Protein AF-A0A941ILC7-F1 (afdb_monomer)

Nearest PDB structures (foldseek):
  3a69-assembly1_A-1  TM=7.667E-01  e=6.013E-07  Salmonella enterica subsp. enterica serovar Typhimurium
  1wlg-assembly1_A  TM=8.350E-01  e=1.615E-06  Salmonella enterica subsp. enterica serovar Typhimurium
  7cgo-assembly1_DQ  TM=7.634E-01  e=5.709E-06  Salmonella enterica subsp. enterica serovar Typhimurium str. LT2
  5az4-assembly4_D  TM=7.022E-01  e=1.309E-03  Campylobacter jejuni
  5npy-assembly1_A  TM=6.097E-01  e=2.823E-03  Helicobacter pylori G27

Secondary structure (DSSP, 8-state):
-PPPTT-EEEEEE--SSPPTT-PPPEEEEEE-TT----SSPP--------------EEEEEE-TT-EEEEEETTS-EEEEEE--EEE-S-GGGPEEEETTEEE--TTT---EEE-TTSTT-----TT--PPP------

Radius of gyration: 27.07 Å; Cα contacts (8 Å, |Δi|>4): 194; chains: 1; bounding box: 75×42×68 Å

Mean predicted aligned error: 10.0 Å

Sequence (138 aa):
TAPDTGFQMPLTVKPTPPNPNGLADYTVQIKLDGVSQYGKAFAVSNLSQDGYTAGELTGISIENNGTVMTRYSNGVTRAEGQVALASFRNTQGLASVGNNNWVETFQSGQPVLGTPTEGKFGGLRSGALEDSNVDLTA

Organism: NCBI:txid2828514

pLDDT: mean 88.29, std 10.24, range [52.22, 97.62]

Solvent-accessible surface area (backbone atoms only — not comparable to full-atom values): 9082 Å² total; per-residue (Å²): 127,82,50,65,75,79,51,67,49,79,41,78,46,70,64,78,73,72,44,97,81,66,63,70,72,44,75,47,74,48,73,54,44,80,59,81,86,83,92,64,83,92,78,85,89,78,88,87,81,90,82,76,67,89,55,54,84,73,46,76,48,54,43,44,53,24,39,33,34,40,34,29,72,54,73,51,70,46,78,81,49,65,50,76,44,73,48,52,86,30,70,87,34,42,45,77,75,55,96,92,39,70,42,81,34,87,68,8,42,73,71,47,74,47,46,31,61,42,95,91,41,61,65,46,67,67,98,65,79,88,74,83,92,76,82,87,88,130

InterPro domains:
  IPR011491 Flagellar hook protein FlgE, D2 domain [PF07559] (15-52)
  IPR020013 Flagellar hook-basal body protein, FlgE/F/G [TIGR03506] (15-137)
  IPR037925 Flagellar hook-basal body protein, FlgE/F/G-like [SSF117143] (15-132)

Structure (mmCIF, N/CA/C/O backbone):
data_AF-A0A941ILC7-F1
#
_entry.id   AF-A0A941ILC7-F1
#
loop_
_atom_site.group_PDB
_atom_site.id
_atom_site.type_symbol
_atom_site.label_atom_id
_atom_site.label_alt_id
_atom_site.label_comp_id
_atom_site.label_asym_id
_atom_site.label_entity_id
_atom_site.label_seq_id
_atom_site.pdbx_PDB_ins_code
_atom_site.Cartn_x
_atom_site.Cartn_y
_atom_site.Cartn_z
_atom_site.occupancy
_atom_site.B_iso_or_equiv
_atom_site.auth_seq_id
_atom_site.auth_comp_id
_atom_site.auth_asym_id
_atom_site.auth_atom_id
_atom_site.pdbx_P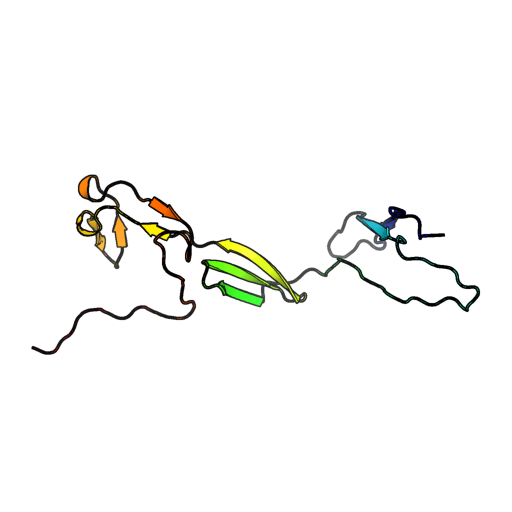DB_model_num
ATOM 1 N N . THR A 1 1 ? 32.637 -23.372 -23.166 1.00 52.22 1 THR A N 1
ATOM 2 C CA . THR A 1 1 ? 32.818 -22.979 -21.753 1.00 52.22 1 THR A CA 1
ATOM 3 C C . THR A 1 1 ? 31.514 -22.391 -21.271 1.00 52.22 1 THR A C 1
ATOM 5 O O . THR A 1 1 ? 30.851 -21.742 -22.072 1.00 52.22 1 THR A O 1
ATOM 8 N N . ALA A 1 2 ? 31.085 -22.696 -20.043 1.00 54.03 2 ALA A N 1
ATOM 9 C CA . ALA A 1 2 ? 29.921 -22.021 -19.465 1.00 54.03 2 ALA A CA 1
ATOM 10 C C . ALA A 1 2 ? 30.177 -20.500 -19.475 1.00 54.03 2 ALA A C 1
ATOM 12 O O . ALA A 1 2 ? 31.341 -20.115 -19.312 1.00 54.03 2 ALA A O 1
ATOM 13 N N . PRO A 1 3 ? 29.162 -19.659 -19.739 1.00 59.41 3 PRO A N 1
ATOM 14 C CA . PRO A 1 3 ? 29.339 -18.217 -19.649 1.00 59.41 3 PRO A CA 1
ATOM 15 C C . PRO A 1 3 ? 29.821 -17.865 -18.241 1.00 59.41 3 PRO A C 1
ATOM 17 O O . PRO A 1 3 ? 29.363 -18.456 -17.261 1.00 59.41 3 PRO A O 1
ATOM 20 N N . ASP A 1 4 ? 30.790 -16.957 -18.163 1.00 60.97 4 ASP A N 1
ATOM 21 C CA . ASP A 1 4 ? 31.262 -16.436 -16.887 1.00 60.97 4 ASP A CA 1
ATOM 22 C C . ASP A 1 4 ? 30.085 -15.736 -16.197 1.00 60.97 4 ASP A C 1
ATOM 24 O O . ASP A 1 4 ? 29.439 -14.862 -16.781 1.00 60.97 4 ASP A O 1
ATOM 28 N N . THR A 1 5 ? 29.742 -16.187 -14.996 1.00 65.56 5 THR A N 1
ATOM 29 C CA . THR A 1 5 ? 28.612 -15.654 -14.236 1.00 65.56 5 THR A CA 1
ATOM 30 C C . THR A 1 5 ? 29.109 -14.532 -13.337 1.00 65.56 5 THR A C 1
ATOM 32 O O . THR A 1 5 ? 29.974 -14.766 -12.496 1.00 65.56 5 THR A O 1
ATOM 35 N N . GLY A 1 6 ? 28.530 -13.340 -13.458 1.00 69.44 6 GLY A N 1
ATOM 36 C CA . GLY A 1 6 ? 28.851 -12.178 -12.631 1.00 69.44 6 GLY A CA 1
ATOM 37 C C . GLY A 1 6 ? 29.589 -11.057 -13.366 1.00 69.44 6 GLY A C 1
ATOM 38 O O . GLY A 1 6 ? 30.005 -10.098 -12.713 1.00 69.44 6 GLY A O 1
ATOM 39 N N . PHE A 1 7 ? 29.735 -11.125 -14.695 1.00 77.06 7 PHE A N 1
ATOM 40 C CA . PHE A 1 7 ? 30.296 -10.012 -15.458 1.00 77.06 7 PHE A CA 1
ATOM 41 C C . PHE A 1 7 ? 29.268 -8.879 -15.556 1.00 77.06 7 PHE A C 1
ATOM 43 O O . PHE A 1 7 ? 28.234 -8.981 -16.227 1.00 77.06 7 PHE A O 1
ATOM 50 N N . GLN A 1 8 ? 29.585 -7.763 -14.900 1.00 81.94 8 GLN A N 1
ATOM 51 C CA . GLN A 1 8 ? 28.791 -6.541 -14.933 1.00 81.94 8 GLN A CA 1
ATOM 52 C C . GLN A 1 8 ? 29.653 -5.386 -15.423 1.00 81.94 8 GLN A C 1
ATOM 54 O O . GLN A 1 8 ? 30.725 -5.123 -14.879 1.00 81.94 8 GLN A O 1
ATOM 59 N N . MET A 1 9 ? 29.165 -4.686 -16.444 1.00 87.31 9 MET A N 1
ATOM 60 C CA . MET A 1 9 ? 29.786 -3.464 -16.932 1.00 87.31 9 MET A CA 1
ATOM 61 C C . MET A 1 9 ? 28.974 -2.257 -16.448 1.00 87.31 9 MET A C 1
ATOM 63 O O . MET A 1 9 ? 27.871 -2.035 -16.960 1.00 87.31 9 MET A O 1
ATOM 67 N N . PRO A 1 10 ? 29.492 -1.468 -15.489 1.00 89.50 10 PRO A N 1
ATOM 68 C CA . PRO A 1 10 ? 28.851 -0.228 -15.086 1.00 89.50 10 PRO A CA 1
ATOM 69 C C . PRO A 1 10 ? 29.006 0.820 -16.186 1.00 89.50 10 PRO A C 1
ATOM 71 O O . PRO A 1 10 ? 30.115 1.154 -16.602 1.00 89.50 10 PRO A O 1
ATOM 74 N N . LEU A 1 11 ? 27.882 1.367 -16.632 1.00 90.19 11 LEU A N 1
ATOM 75 C CA . LEU A 1 11 ? 27.814 2.515 -17.523 1.00 90.19 11 LEU A CA 1
ATOM 76 C C . LEU A 1 11 ? 27.237 3.700 -16.752 1.00 90.19 11 LEU A C 1
ATOM 78 O O . LEU A 1 11 ? 26.082 3.669 -16.334 1.00 90.19 11 LEU A O 1
ATOM 82 N N . THR A 1 12 ? 28.016 4.765 -16.590 1.00 90.50 12 THR A N 1
ATOM 83 C CA . THR A 1 12 ? 27.500 6.021 -16.035 1.00 90.50 12 THR A CA 1
ATOM 84 C C . THR A 1 12 ? 26.830 6.828 -17.137 1.00 90.50 12 THR A C 1
ATOM 86 O O . THR A 1 12 ? 27.485 7.256 -18.089 1.00 90.50 12 THR A O 1
ATOM 89 N N . VAL A 1 13 ? 25.529 7.063 -16.993 1.00 86.75 13 VAL A N 1
ATOM 90 C CA . VAL A 1 13 ? 24.755 7.929 -17.877 1.00 86.75 13 VAL A CA 1
ATOM 91 C C . VAL A 1 13 ? 24.756 9.336 -17.302 1.00 86.75 13 VAL A C 1
ATOM 93 O O . VAL A 1 13 ? 24.299 9.564 -16.183 1.00 86.75 13 VAL A O 1
ATOM 96 N N . LYS A 1 14 ? 25.258 10.276 -18.103 1.00 85.25 14 LYS A N 1
ATOM 97 C CA . LYS A 1 14 ? 25.232 11.711 -17.818 1.00 85.25 14 LYS A CA 1
ATOM 98 C C . LYS A 1 14 ? 24.218 12.373 -18.749 1.00 85.25 14 LYS A C 1
ATOM 100 O O . LYS A 1 14 ? 24.524 12.528 -19.934 1.00 85.25 14 LYS A O 1
ATOM 105 N N . PRO A 1 15 ? 22.995 12.683 -18.287 1.00 73.19 15 PRO A N 1
ATOM 106 C CA . PRO A 1 15 ? 21.994 13.298 -19.145 1.00 73.19 15 PRO A CA 1
ATOM 107 C C . PRO A 1 15 ? 22.410 14.734 -19.504 1.00 73.19 15 PRO A C 1
ATOM 109 O O . PRO A 1 15 ? 22.323 15.643 -18.682 1.00 73.19 15 PRO A O 1
ATOM 112 N N . THR A 1 16 ? 22.857 14.927 -20.749 1.00 72.62 16 THR A N 1
ATOM 113 C CA . THR A 1 16 ? 23.186 16.238 -21.331 1.00 72.62 16 THR A CA 1
ATOM 114 C C . THR A 1 16 ? 22.384 16.421 -22.629 1.00 72.62 16 THR A C 1
ATOM 116 O O . THR A 1 16 ? 22.518 15.575 -23.517 1.00 72.62 16 THR A O 1
ATOM 119 N N . PRO A 1 17 ? 21.576 17.488 -22.800 1.00 68.44 17 PRO A N 1
ATOM 120 C CA . PRO A 1 17 ? 21.332 18.593 -21.864 1.00 68.44 17 PRO A CA 1
ATOM 121 C C . PRO A 1 17 ? 20.641 18.127 -20.567 1.00 68.44 17 PRO A C 1
ATOM 123 O O . PRO A 1 17 ? 20.063 17.038 -20.566 1.00 68.44 17 PRO A O 1
ATOM 126 N N . PRO A 1 18 ? 20.707 18.921 -19.474 1.00 63.53 18 PRO A N 1
ATOM 127 C CA . PRO A 1 18 ? 20.060 18.580 -18.212 1.00 63.53 18 PRO A CA 1
ATOM 128 C C . PR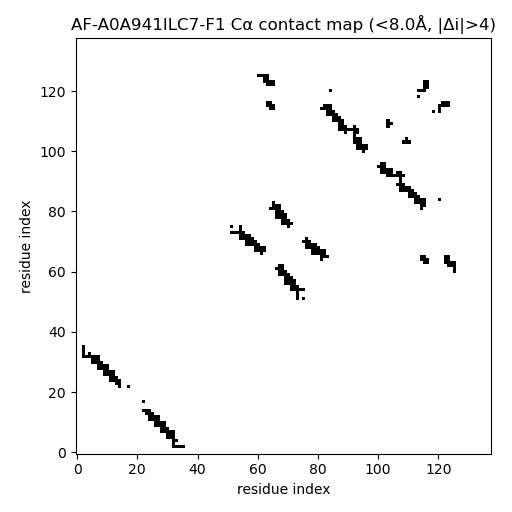O A 1 18 ? 18.616 18.167 -18.471 1.00 63.53 18 PRO A C 1
ATOM 130 O O . PRO A 1 18 ? 17.862 18.894 -19.122 1.00 63.53 18 PRO A O 1
ATOM 133 N N . ASN A 1 19 ? 18.243 16.980 -17.998 1.00 64.06 19 ASN A N 1
ATOM 134 C CA . ASN A 1 19 ? 16.859 16.533 -18.059 1.00 64.06 19 ASN A CA 1
ATOM 135 C C . ASN A 1 19 ? 15.965 17.628 -17.428 1.00 64.06 19 ASN A C 1
ATOM 137 O O . ASN A 1 19 ? 16.352 18.153 -16.381 1.00 64.06 19 ASN A O 1
ATOM 141 N N . PRO A 1 20 ? 14.787 17.961 -17.997 1.00 66.44 20 PRO A N 1
ATOM 142 C CA . PRO A 1 20 ? 13.839 18.907 -17.392 1.00 66.44 20 PRO A CA 1
ATOM 143 C C . PRO A 1 20 ? 13.511 18.619 -15.916 1.00 66.44 20 PRO A C 1
ATOM 145 O O . PRO A 1 20 ? 13.146 19.525 -15.176 1.00 66.44 20 PRO A O 1
ATOM 148 N N . ASN A 1 21 ? 13.692 17.369 -15.484 1.00 69.25 21 ASN A N 1
ATOM 149 C CA . ASN A 1 21 ? 13.471 16.882 -14.125 1.00 69.25 21 ASN A CA 1
ATOM 150 C C . ASN A 1 21 ? 14.736 16.896 -13.239 1.00 69.25 21 ASN A C 1
ATOM 152 O O . ASN A 1 21 ? 14.709 16.342 -12.145 1.00 69.25 21 ASN A O 1
ATOM 156 N N . GLY A 1 22 ? 15.858 17.461 -13.704 1.00 71.94 22 GLY A N 1
ATOM 157 C CA . GLY A 1 22 ? 17.082 17.626 -12.909 1.00 71.94 22 GLY A CA 1
ATOM 158 C C . GLY A 1 22 ? 17.724 16.318 -12.434 1.00 71.94 22 GLY A C 1
ATOM 159 O O . GLY A 1 22 ? 18.317 16.287 -11.359 1.00 71.94 22 GLY A O 1
ATOM 160 N N . LEU A 1 23 ? 17.582 15.228 -13.198 1.00 74.25 23 LEU A N 1
ATOM 161 C CA . LEU A 1 23 ? 18.146 13.926 -12.830 1.00 74.25 23 LEU A CA 1
ATOM 162 C C . LEU A 1 23 ? 19.674 13.995 -12.713 1.00 74.25 23 LEU A C 1
ATOM 164 O O . LEU A 1 23 ? 20.349 14.439 -13.642 1.00 74.25 23 LEU A O 1
ATOM 168 N N . ALA A 1 24 ? 20.200 13.509 -11.588 1.00 81.69 24 ALA A N 1
ATOM 169 C CA . ALA A 1 24 ? 21.630 13.310 -11.388 1.00 81.69 24 ALA A CA 1
ATO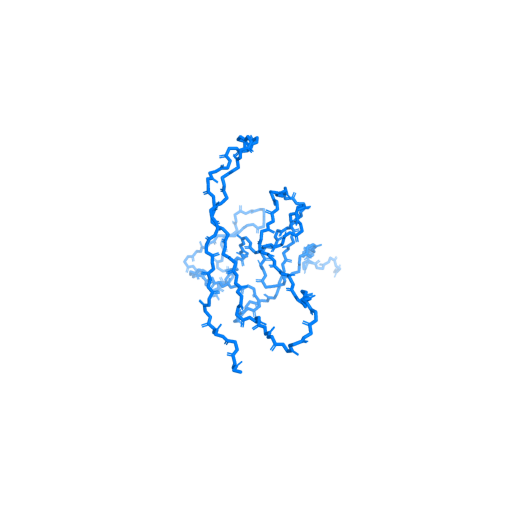M 170 C C . ALA A 1 24 ? 22.179 12.196 -12.298 1.00 81.69 24 ALA A C 1
ATOM 172 O O . ALA A 1 24 ? 21.419 11.378 -12.828 1.00 81.69 24 ALA A O 1
ATOM 173 N N . ASP A 1 25 ? 23.506 12.148 -12.441 1.00 86.88 25 ASP A N 1
ATOM 174 C CA . ASP A 1 25 ? 24.204 11.025 -13.071 1.00 86.88 25 ASP A CA 1
ATOM 175 C C . ASP A 1 25 ? 23.754 9.707 -12.419 1.00 86.88 25 ASP A C 1
ATOM 177 O O . ASP A 1 25 ? 23.732 9.585 -11.191 1.00 86.88 25 ASP A O 1
ATOM 181 N N . TYR A 1 26 ? 23.410 8.711 -13.234 1.00 86.00 26 TYR A N 1
ATOM 182 C CA . TYR A 1 26 ? 22.986 7.396 -12.752 1.00 86.00 26 TYR A CA 1
ATOM 183 C C . TYR A 1 26 ? 23.760 6.280 -13.449 1.00 86.00 26 TYR A C 1
ATOM 185 O O . TYR A 1 26 ? 24.207 6.420 -14.588 1.00 86.00 26 TYR A O 1
ATOM 193 N N . THR A 1 27 ? 23.941 5.161 -12.751 1.00 90.38 27 THR A N 1
ATOM 194 C CA . THR A 1 27 ? 24.674 4.003 -13.269 1.00 90.38 27 THR A CA 1
ATOM 195 C C . THR A 1 27 ? 23.706 2.938 -13.759 1.00 90.38 27 THR A C 1
ATOM 197 O O . THR A 1 27 ? 22.837 2.488 -13.018 1.00 90.38 27 THR A O 1
ATOM 200 N N . VAL A 1 28 ? 23.900 2.499 -14.997 1.00 90.88 28 VAL A N 1
ATOM 201 C CA . VAL A 1 28 ? 23.249 1.325 -15.577 1.00 90.88 28 VAL A CA 1
ATOM 202 C C . VAL A 1 28 ? 24.230 0.164 -15.512 1.00 90.88 28 VAL A C 1
ATOM 204 O O . VAL A 1 28 ? 25.367 0.291 -15.960 1.00 90.88 28 VAL A O 1
ATOM 207 N N . GLN 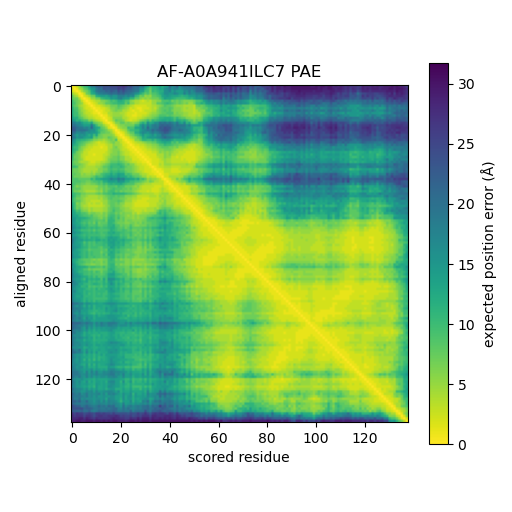A 1 29 ? 23.798 -0.973 -14.970 1.00 91.06 29 GLN A N 1
ATOM 208 C CA . GLN A 1 29 ? 24.607 -2.190 -14.961 1.00 91.06 29 GLN A CA 1
ATOM 209 C C . GLN A 1 29 ? 24.244 -3.062 -16.157 1.00 91.06 29 GLN A C 1
ATOM 211 O O . GLN A 1 29 ? 23.158 -3.639 -16.213 1.00 91.06 29 GLN A O 1
ATOM 216 N N . ILE A 1 30 ? 25.167 -3.187 -17.108 1.00 90.19 30 ILE A N 1
ATOM 217 C CA . ILE A 1 30 ? 24.997 -4.092 -18.242 1.00 90.19 30 ILE A CA 1
ATOM 218 C C . ILE A 1 30 ? 25.474 -5.477 -17.806 1.00 90.19 30 ILE A C 1
ATOM 220 O O . ILE A 1 30 ? 26.668 -5.692 -17.591 1.00 90.19 30 ILE A O 1
ATOM 224 N N . LYS A 1 31 ? 24.529 -6.411 -17.662 1.00 88.94 31 LYS A N 1
ATOM 225 C CA . LYS A 1 31 ? 24.802 -7.814 -17.320 1.00 88.94 31 LYS A CA 1
ATOM 226 C C . LYS A 1 31 ? 24.951 -8.641 -18.594 1.00 88.94 31 LYS A C 1
ATOM 228 O O . LYS A 1 31 ? 24.056 -8.621 -19.438 1.00 88.94 31 LYS A O 1
ATOM 233 N N . LEU A 1 32 ? 26.053 -9.383 -18.716 1.00 86.88 32 LEU A N 1
ATOM 234 C CA . LEU A 1 32 ? 26.343 -10.239 -19.881 1.00 86.88 32 LEU A CA 1
ATOM 235 C C . LEU A 1 32 ? 26.467 -11.730 -19.521 1.00 86.88 32 LEU A C 1
ATOM 237 O O . LEU A 1 32 ? 26.958 -12.516 -20.327 1.00 86.88 32 LEU A O 1
ATOM 241 N N . ASP A 1 33 ? 25.950 -12.133 -18.357 1.00 84.12 33 ASP A N 1
ATOM 242 C CA . ASP A 1 33 ? 26.050 -13.487 -17.775 1.00 84.12 33 ASP A CA 1
ATOM 243 C C . ASP A 1 33 ? 25.474 -14.627 -18.651 1.00 84.12 33 ASP A C 1
ATOM 245 O O . ASP A 1 33 ? 25.596 -15.802 -18.318 1.00 84.12 33 ASP A O 1
ATOM 249 N N . GLY A 1 34 ? 24.829 -14.305 -19.777 1.00 81.69 34 GLY A N 1
ATOM 250 C CA . GLY A 1 34 ? 24.248 -15.263 -20.726 1.00 81.69 34 GLY A CA 1
ATOM 251 C C . GLY A 1 34 ? 24.861 -15.237 -22.130 1.00 81.69 34 GLY A C 1
ATOM 252 O O . GLY A 1 34 ? 24.312 -15.862 -23.041 1.00 81.69 34 GLY A O 1
ATOM 253 N N . VAL A 1 35 ? 25.955 -14.500 -22.350 1.00 85.12 35 VAL A N 1
ATOM 254 C CA . VAL A 1 35 ? 26.581 -14.394 -23.677 1.00 85.12 35 VAL A CA 1
ATOM 255 C C . VAL A 1 35 ? 27.305 -15.692 -24.040 1.00 85.12 35 VAL A C 1
ATOM 257 O O . VAL A 1 35 ? 28.085 -16.237 -23.266 1.00 85.12 35 VAL A O 1
ATOM 260 N N . SER A 1 36 ? 27.072 -16.181 -25.257 1.00 85.50 36 SER A N 1
ATOM 261 C CA . SER A 1 36 ? 27.719 -17.376 -25.807 1.00 85.50 36 SER A CA 1
ATOM 262 C C . SER A 1 36 ? 28.180 -17.133 -27.244 1.00 85.50 36 SER A C 1
ATOM 264 O O . SER A 1 36 ? 27.619 -16.302 -27.959 1.00 85.50 36 SER A O 1
ATOM 266 N N . GLN A 1 37 ? 29.212 -17.860 -27.683 1.00 83.44 37 GLN A N 1
ATOM 267 C CA . GLN A 1 37 ? 29.749 -17.784 -29.042 1.00 83.44 37 GLN A CA 1
ATOM 268 C C . GLN A 1 37 ? 29.756 -19.180 -29.673 1.00 83.44 37 GLN A C 1
ATOM 270 O O . GLN A 1 37 ? 30.437 -20.082 -29.193 1.00 83.44 37 GLN A O 1
ATOM 275 N N . TYR A 1 38 ? 29.017 -19.342 -30.775 1.00 83.06 38 TYR A N 1
ATOM 276 C CA . TYR A 1 38 ? 28.875 -20.617 -31.500 1.00 83.06 38 TYR A CA 1
ATOM 277 C C . TYR A 1 38 ? 29.325 -20.538 -32.969 1.00 83.06 38 TYR A C 1
ATOM 279 O O . TYR A 1 38 ? 28.872 -21.323 -33.797 1.00 83.06 38 TYR A O 1
ATOM 287 N N . GLY A 1 39 ? 30.166 -19.560 -33.328 1.00 81.12 39 GLY A N 1
ATOM 288 C CA . GLY A 1 39 ? 30.626 -19.379 -34.715 1.00 81.12 39 GLY A CA 1
ATOM 289 C C . GLY A 1 39 ? 29.514 -19.012 -35.711 1.00 81.12 39 GLY A C 1
ATOM 290 O O . GLY A 1 39 ? 29.684 -19.187 -36.913 1.00 81.12 39 GLY A O 1
ATOM 291 N N . LYS A 1 40 ? 28.370 -18.520 -35.217 1.00 84.31 40 LYS A N 1
ATOM 292 C CA . LYS A 1 40 ? 27.269 -17.960 -36.014 1.00 84.31 40 LYS A CA 1
ATOM 293 C C . LYS A 1 40 ? 27.359 -16.434 -36.058 1.00 84.31 40 LYS A C 1
ATOM 295 O O . LYS A 1 40 ? 28.090 -15.832 -35.272 1.00 84.31 40 LYS A O 1
ATOM 300 N N . ALA A 1 41 ? 26.583 -15.817 -36.950 1.00 87.94 41 ALA A N 1
ATOM 301 C CA . ALA A 1 41 ? 26.357 -14.376 -36.917 1.00 87.94 41 ALA A CA 1
ATOM 302 C C . ALA A 1 41 ? 25.830 -13.939 -35.538 1.00 87.94 41 ALA A C 1
ATOM 304 O O . ALA A 1 41 ? 25.101 -14.685 -34.879 1.00 87.94 41 ALA A O 1
ATOM 305 N N . PHE A 1 42 ? 26.214 -12.735 -35.115 1.00 89.62 42 PHE A N 1
ATOM 306 C CA . PHE A 1 42 ? 25.751 -12.143 -33.864 1.00 89.62 42 PHE A CA 1
ATOM 307 C C . PHE A 1 42 ? 24.221 -12.018 -33.843 1.00 89.62 42 PHE A C 1
ATOM 309 O O . PHE A 1 42 ? 23.612 -11.617 -34.835 1.00 89.62 42 PHE A O 1
ATOM 316 N N . ALA A 1 43 ? 23.614 -12.323 -32.697 1.00 89.69 43 ALA A N 1
ATOM 317 C CA . ALA A 1 43 ? 22.193 -12.127 -32.449 1.00 89.69 43 ALA A CA 1
ATOM 318 C C . ALA A 1 43 ? 21.946 -11.827 -30.963 1.00 89.69 43 ALA A C 1
ATOM 320 O O . ALA A 1 43 ? 22.610 -12.394 -30.094 1.00 89.69 43 ALA A O 1
ATOM 321 N N . VAL A 1 44 ? 20.958 -10.974 -30.680 1.00 89.38 44 VAL A N 1
ATOM 322 C CA . VAL A 1 44 ? 20.452 -10.729 -29.322 1.00 89.38 44 VAL A CA 1
ATOM 323 C C . VAL A 1 44 ? 19.270 -11.658 -29.084 1.00 89.38 44 VAL A C 1
ATOM 325 O O . VAL A 1 44 ? 18.230 -11.518 -29.721 1.00 89.38 44 VAL A O 1
ATOM 328 N N . SER A 1 45 ? 19.441 -12.630 -28.192 1.00 86.31 45 SER A N 1
ATOM 329 C CA . SER A 1 45 ? 18.400 -13.609 -27.862 1.00 86.31 45 SER A CA 1
ATOM 330 C C . SER A 1 45 ? 17.451 -13.134 -26.762 1.00 86.31 45 SER A C 1
ATOM 332 O O . SER A 1 45 ? 16.303 -13.564 -26.729 1.00 86.31 45 SER A O 1
ATOM 334 N N . ASN A 1 46 ? 17.917 -12.263 -25.865 1.00 85.38 46 ASN A N 1
ATOM 335 C CA . ASN A 1 46 ? 17.122 -11.710 -24.777 1.00 85.38 46 ASN A CA 1
ATOM 336 C C . ASN A 1 46 ? 17.634 -10.313 -24.404 1.00 85.38 46 ASN A C 1
ATOM 338 O O . ASN A 1 46 ? 18.843 -10.098 -24.321 1.00 85.38 46 ASN A O 1
ATOM 342 N N . LEU A 1 47 ? 16.714 -9.382 -24.162 1.00 90.00 47 LEU A N 1
ATOM 343 C CA . LEU A 1 47 ? 17.003 -8.023 -23.713 1.00 90.00 47 LEU A CA 1
ATOM 344 C C . LEU A 1 47 ? 15.955 -7.628 -22.672 1.00 90.00 47 LEU A C 1
ATOM 346 O O . LEU A 1 47 ? 14.760 -7.680 -22.946 1.00 90.00 47 LEU A O 1
ATOM 350 N N . SER A 1 48 ? 16.410 -7.222 -21.488 1.00 91.31 48 SER A N 1
ATOM 351 C CA . SER A 1 48 ? 15.552 -6.765 -20.394 1.00 91.31 48 SER A CA 1
ATOM 352 C C . SER A 1 48 ? 16.200 -5.584 -19.683 1.00 91.31 48 SER A C 1
ATOM 354 O O . SER A 1 48 ? 17.425 -5.484 -19.636 1.00 91.31 48 SER A O 1
ATOM 356 N N . GLN A 1 49 ? 15.372 -4.711 -19.116 1.00 90.88 49 GLN A N 1
ATOM 357 C CA . GLN A 1 49 ? 15.780 -3.543 -18.339 1.00 90.88 49 GLN A CA 1
ATOM 358 C C . GLN A 1 49 ? 14.754 -3.295 -17.222 1.00 90.88 49 GLN A C 1
ATOM 360 O O . GLN A 1 49 ? 13.588 -3.657 -17.380 1.00 90.88 49 GLN A O 1
ATOM 365 N N . ASP A 1 50 ? 15.187 -2.728 -16.100 1.00 88.12 50 ASP A N 1
ATOM 366 C CA . ASP A 1 50 ? 14.392 -2.535 -14.875 1.00 88.12 50 ASP A CA 1
ATOM 367 C C . ASP A 1 50 ? 13.943 -1.080 -14.637 1.00 88.12 50 ASP A C 1
ATOM 369 O O . ASP A 1 50 ? 13.250 -0.783 -13.663 1.00 88.12 50 ASP A O 1
AT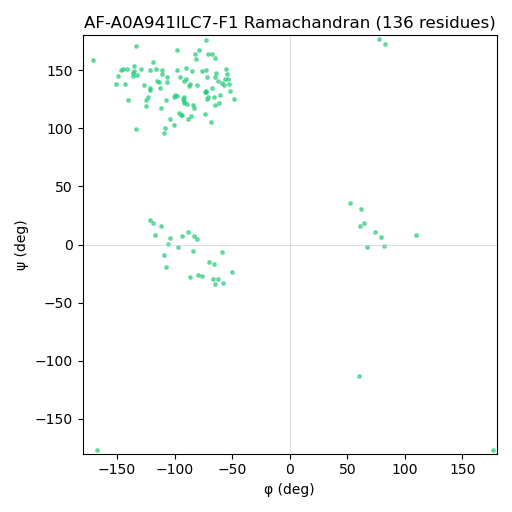OM 373 N N . GLY A 1 51 ? 14.299 -0.168 -15.536 1.00 85.94 51 GLY A N 1
ATOM 374 C CA . GLY A 1 51 ? 13.885 1.226 -15.518 1.00 85.94 51 GLY A CA 1
ATOM 375 C C . GLY A 1 51 ? 12.441 1.440 -15.976 1.00 85.94 51 GLY A C 1
ATOM 376 O O . GLY A 1 51 ? 11.900 0.749 -16.841 1.00 85.94 51 GLY A O 1
ATOM 377 N N . TYR A 1 52 ? 11.817 2.468 -15.414 1.00 84.31 52 TYR A N 1
ATOM 378 C CA . TYR A 1 52 ? 10.481 2.936 -15.772 1.00 84.31 52 TYR A CA 1
ATOM 379 C C . TYR A 1 52 ? 10.441 4.464 -15.650 1.00 84.31 52 TYR A C 1
ATOM 381 O O . TYR A 1 52 ? 11.182 5.060 -14.866 1.00 84.31 52 TYR A O 1
ATOM 389 N N . THR A 1 53 ? 9.598 5.124 -16.443 1.00 84.06 53 THR A N 1
ATOM 390 C CA . THR A 1 53 ? 9.430 6.582 -16.356 1.00 84.06 53 THR A CA 1
ATOM 391 C C . THR A 1 53 ? 8.697 6.964 -15.075 1.00 84.06 53 THR A C 1
ATOM 393 O O . THR A 1 53 ? 8.038 6.129 -14.454 1.00 84.06 53 THR A O 1
ATOM 396 N N . ALA A 1 54 ? 8.744 8.240 -14.686 1.00 84.56 54 ALA A N 1
ATOM 397 C CA . ALA A 1 54 ? 7.821 8.741 -13.671 1.00 84.56 54 ALA A CA 1
ATOM 398 C C . ALA A 1 54 ? 6.370 8.432 -14.087 1.00 84.56 54 ALA A C 1
ATOM 400 O O . ALA A 1 54 ? 6.035 8.457 -15.275 1.00 84.56 54 ALA A O 1
ATOM 401 N N . GLY A 1 55 ? 5.541 8.091 -13.106 1.00 87.12 55 GLY A N 1
ATOM 402 C CA . GLY A 1 55 ? 4.137 7.766 -13.299 1.00 87.12 55 GLY A CA 1
ATOM 403 C C . GLY A 1 55 ? 3.301 8.448 -12.230 1.00 87.12 55 GLY A C 1
ATOM 404 O O . GLY A 1 55 ? 3.734 8.592 -11.088 1.00 87.12 55 GLY A O 1
ATOM 405 N N . GLU A 1 56 ? 2.104 8.862 -12.610 1.00 93.31 56 GLU A N 1
ATOM 406 C CA . GLU A 1 56 ? 1.110 9.409 -11.692 1.00 93.31 56 GLU A CA 1
ATOM 407 C C . GLU A 1 56 ? 0.244 8.273 -11.154 1.00 93.31 56 GLU A C 1
ATOM 409 O O . GLU A 1 56 ? 0.074 7.252 -11.824 1.00 93.31 56 GLU A O 1
ATOM 414 N N . LEU A 1 57 ? -0.291 8.428 -9.943 1.00 94.62 57 LEU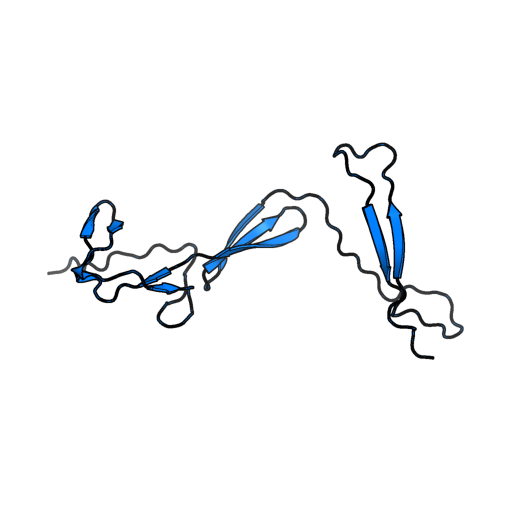 A N 1
ATOM 415 C CA . LEU A 1 57 ? -1.206 7.454 -9.356 1.00 94.62 57 LEU A CA 1
ATOM 416 C C . LEU A 1 57 ? -2.495 7.397 -10.190 1.00 94.62 57 LEU A C 1
ATOM 418 O O . LEU A 1 57 ? -3.199 8.395 -10.313 1.00 94.62 57 LEU A O 1
ATOM 422 N N . THR A 1 58 ? -2.821 6.226 -10.735 1.00 96.88 58 THR A N 1
ATOM 423 C CA . THR A 1 58 ? -4.015 6.009 -11.570 1.00 96.88 58 THR A CA 1
ATOM 424 C C . THR A 1 58 ? -5.099 5.207 -10.869 1.00 96.88 58 THR A C 1
ATOM 426 O O . THR A 1 58 ? -6.258 5.260 -11.275 1.00 96.88 58 THR A O 1
ATOM 429 N N . GLY A 1 59 ? -4.763 4.467 -9.812 1.00 94.69 59 GLY A N 1
ATOM 430 C CA . GLY A 1 59 ? -5.761 3.710 -9.072 1.00 94.69 59 GLY A CA 1
ATOM 431 C C . GLY A 1 59 ? -5.244 3.106 -7.780 1.00 94.69 59 GLY A C 1
ATOM 432 O O . GLY A 1 59 ? -4.048 2.876 -7.608 1.00 94.69 59 GLY A O 1
ATOM 433 N N . ILE A 1 60 ? -6.188 2.810 -6.890 1.00 95.75 60 ILE A N 1
ATOM 434 C CA . ILE A 1 60 ? -5.964 2.115 -5.625 1.00 95.75 60 ILE A CA 1
ATOM 435 C C . ILE A 1 60 ? -6.928 0.929 -5.573 1.00 95.75 60 ILE A C 1
ATOM 437 O O . ILE A 1 60 ? -8.097 1.060 -5.932 1.00 95.75 60 ILE A O 1
ATOM 441 N N . SER A 1 61 ? -6.450 -0.227 -5.126 1.00 95.44 61 SER A N 1
ATOM 442 C CA . SER A 1 61 ? -7.297 -1.369 -4.776 1.00 95.44 61 SER A CA 1
ATOM 443 C C . SER A 1 61 ? -6.830 -1.997 -3.473 1.00 95.44 61 SER A C 1
ATOM 445 O O . SER A 1 61 ? -5.634 -2.023 -3.203 1.00 95.44 61 SER A O 1
ATOM 447 N N . ILE A 1 62 ? -7.764 -2.540 -2.698 1.00 96.19 62 ILE A N 1
ATOM 448 C CA . ILE A 1 62 ? -7.457 -3.275 -1.469 1.00 96.19 62 ILE A CA 1
ATOM 449 C C . ILE A 1 62 ? -7.694 -4.757 -1.744 1.00 96.19 62 ILE A C 1
ATOM 451 O O . ILE A 1 62 ? -8.777 -5.145 -2.186 1.00 96.19 62 ILE A O 1
ATOM 455 N N . GLU A 1 63 ? -6.673 -5.571 -1.516 1.00 95.81 63 GLU A N 1
ATOM 456 C CA . GLU A 1 63 ? -6.747 -7.022 -1.666 1.00 95.81 63 GLU A CA 1
ATOM 457 C C . GLU A 1 63 ? -7.433 -7.685 -0.459 1.00 95.81 63 GLU A C 1
ATOM 459 O O . GLU A 1 63 ? -7.642 -7.071 0.588 1.00 95.81 63 GLU A O 1
ATOM 464 N N . ASN A 1 64 ? -7.788 -8.967 -0.588 1.00 95.38 64 ASN A N 1
ATOM 465 C CA . ASN A 1 64 ? -8.493 -9.719 0.461 1.00 95.38 64 ASN A CA 1
ATOM 466 C C . ASN A 1 64 ? -7.687 -9.846 1.772 1.00 95.38 64 ASN A C 1
ATOM 468 O O . ASN A 1 64 ? -8.253 -9.892 2.859 1.00 95.38 64 ASN A O 1
ATOM 472 N N . ASN A 1 65 ? -6.359 -9.862 1.681 1.00 95.38 65 ASN A N 1
ATOM 473 C CA . ASN A 1 65 ? -5.437 -9.841 2.824 1.00 95.38 65 ASN A CA 1
ATOM 474 C C . ASN A 1 65 ? -5.217 -8.422 3.400 1.00 95.38 65 ASN A C 1
ATOM 476 O O . ASN A 1 65 ? -4.376 -8.227 4.277 1.00 95.38 65 ASN A O 1
ATOM 480 N N . GLY A 1 66 ? -5.929 -7.415 2.885 1.00 95.31 66 GLY A N 1
ATOM 481 C CA . GLY A 1 66 ? -5.809 -6.016 3.282 1.00 95.31 66 GLY A CA 1
ATOM 482 C C . GLY A 1 66 ? -4.633 -5.257 2.692 1.00 95.31 66 GLY A C 1
ATOM 483 O O . GLY A 1 66 ? -4.435 -4.107 3.085 1.00 95.31 66 GLY A O 1
ATOM 484 N N . THR A 1 67 ? -3.861 -5.837 1.769 1.00 97.06 67 THR A N 1
ATOM 485 C CA . THR A 1 67 ? -2.788 -5.111 1.084 1.00 97.06 67 THR A CA 1
ATOM 486 C C . THR A 1 67 ? -3.376 -4.006 0.207 1.00 97.06 67 THR A C 1
ATOM 488 O O . THR A 1 67 ? -4.258 -4.239 -0.623 1.00 97.06 67 THR A O 1
ATOM 491 N N . VAL A 1 68 ? -2.883 -2.784 0.399 1.00 96.75 68 VAL A N 1
ATOM 492 C CA . VAL A 1 68 ? -3.242 -1.610 -0.395 1.00 96.75 68 VAL A CA 1
ATOM 493 C C . VAL A 1 68 ? -2.308 -1.549 -1.596 1.00 96.75 68 VAL A C 1
ATOM 495 O O . VAL A 1 68 ? -1.122 -1.242 -1.469 1.00 96.75 68 VAL A O 1
ATOM 498 N N . MET A 1 69 ? -2.863 -1.849 -2.764 1.00 97.38 69 MET A N 1
ATOM 499 C CA . MET A 1 69 ? -2.159 -1.832 -4.038 1.00 97.38 69 MET A CA 1
ATOM 500 C C . MET A 1 69 ? -2.422 -0.520 -4.769 1.00 97.38 69 MET A C 1
ATOM 502 O O . MET A 1 69 ? -3.577 -0.152 -5.001 1.00 97.38 69 MET A O 1
ATOM 506 N N . THR A 1 70 ? -1.360 0.153 -5.192 1.00 96.56 70 THR A N 1
ATOM 507 C CA . THR A 1 70 ? -1.410 1.348 -6.035 1.00 96.56 70 THR A CA 1
ATOM 508 C C . THR A 1 70 ? -0.966 1.012 -7.452 1.00 96.56 70 THR A C 1
ATOM 510 O O . THR A 1 70 ? -0.041 0.229 -7.672 1.00 96.56 70 THR A O 1
ATOM 513 N N . ARG A 1 71 ? -1.653 1.591 -8.437 1.00 96.38 71 ARG A N 1
ATOM 514 C CA . ARG A 1 71 ? -1.318 1.493 -9.861 1.00 96.38 71 ARG A CA 1
ATOM 515 C C . ARG A 1 71 ? -0.894 2.863 -10.356 1.00 96.38 71 ARG A C 1
ATOM 517 O O . ARG A 1 71 ? -1.511 3.862 -9.987 1.00 96.38 71 ARG A O 1
ATOM 524 N N . TYR A 1 72 ? 0.130 2.892 -11.198 1.00 95.88 72 TYR A N 1
ATOM 525 C CA . TYR A 1 72 ? 0.681 4.116 -11.766 1.00 95.88 72 TYR A CA 1
ATOM 526 C C . TYR A 1 72 ? 0.562 4.131 -13.295 1.00 95.88 72 TYR A C 1
ATOM 528 O O . TYR A 1 72 ? 0.484 3.084 -13.943 1.00 95.88 72 TYR A O 1
ATOM 536 N N . SER A 1 73 ? 0.572 5.324 -13.895 1.00 95.25 73 SER A N 1
ATOM 537 C CA . SER A 1 73 ? 0.444 5.514 -15.352 1.00 95.25 73 SER A CA 1
ATOM 538 C C . SER A 1 73 ? 1.616 4.949 -16.163 1.00 95.25 73 SER A C 1
ATOM 540 O O . SER A 1 73 ? 1.478 4.704 -17.358 1.00 95.25 73 SER A O 1
ATOM 542 N N . ASN A 1 74 ? 2.748 4.681 -15.512 1.00 92.12 74 ASN A N 1
ATOM 543 C CA . ASN A 1 74 ? 3.922 4.030 -16.096 1.00 92.12 74 ASN A CA 1
ATOM 544 C C . ASN A 1 74 ? 3.820 2.487 -16.119 1.00 92.12 74 ASN A C 1
ATOM 546 O O . ASN A 1 74 ? 4.804 1.815 -16.417 1.00 92.12 74 ASN A O 1
ATOM 550 N N . GLY A 1 75 ? 2.657 1.921 -15.768 1.00 90.88 75 GLY A N 1
ATOM 551 C CA . GLY A 1 75 ? 2.406 0.477 -15.753 1.00 90.88 75 GLY A CA 1
ATOM 552 C C . GLY A 1 75 ? 2.912 -0.247 -14.502 1.00 90.88 75 GLY A C 1
ATOM 553 O O . GLY A 1 75 ? 2.705 -1.452 -14.368 1.00 90.88 75 GLY A O 1
ATOM 554 N N . VAL A 1 76 ? 3.544 0.465 -13.566 1.00 92.88 76 VAL A N 1
ATOM 555 C CA . VAL A 1 76 ? 4.032 -0.115 -12.314 1.00 92.88 76 VAL A CA 1
ATOM 556 C C . VAL A 1 76 ? 2.878 -0.238 -11.318 1.00 92.88 76 VAL A C 1
ATOM 558 O O . VAL A 1 76 ? 2.064 0.671 -11.163 1.00 92.88 76 VAL A O 1
ATOM 561 N N . THR A 1 77 ? 2.817 -1.373 -10.624 1.00 94.75 77 THR A N 1
ATOM 562 C CA . THR A 1 77 ? 1.887 -1.619 -9.515 1.00 94.75 77 THR A CA 1
ATOM 563 C C . THR A 1 77 ? 2.694 -1.943 -8.262 1.00 94.75 77 THR A C 1
ATOM 565 O O . THR A 1 77 ? 3.655 -2.710 -8.345 1.00 94.75 77 THR A O 1
ATOM 568 N N . ARG A 1 78 ? 2.347 -1.344 -7.118 1.00 94.06 78 ARG A N 1
ATOM 569 C CA . ARG A 1 78 ? 3.094 -1.489 -5.857 1.00 94.06 78 ARG A CA 1
ATOM 570 C C . ARG A 1 78 ? 2.170 -1.718 -4.679 1.00 94.06 78 ARG A C 1
ATOM 572 O O . ARG A 1 78 ? 1.049 -1.224 -4.665 1.00 94.06 78 ARG A O 1
ATOM 579 N N . ALA A 1 79 ? 2.666 -2.458 -3.696 1.00 96.19 79 ALA A N 1
ATOM 580 C CA . ALA A 1 79 ? 2.069 -2.503 -2.373 1.00 96.19 79 ALA A CA 1
ATOM 581 C C . ALA A 1 79 ? 2.599 -1.312 -1.565 1.00 96.19 79 ALA A C 1
ATOM 583 O O . ALA A 1 79 ? 3.809 -1.201 -1.375 1.00 96.19 79 ALA A O 1
ATOM 584 N N . GLU A 1 80 ? 1.707 -0.438 -1.103 1.00 94.88 80 GLU A N 1
ATOM 585 C CA . GLU A 1 80 ? 2.073 0.776 -0.346 1.00 94.88 80 GLU A CA 1
ATOM 586 C C . GLU A 1 80 ? 1.688 0.683 1.139 1.00 94.88 80 GLU A C 1
ATOM 588 O O . GLU A 1 80 ? 2.071 1.525 1.947 1.00 94.88 80 GLU A O 1
ATOM 593 N N . GLY A 1 81 ? 0.936 -0.348 1.529 1.00 95.06 81 GLY A N 1
ATOM 594 C CA . GLY A 1 81 ? 0.560 -0.567 2.920 1.00 95.06 81 GLY A CA 1
ATOM 595 C C . GLY A 1 81 ? -0.364 -1.760 3.108 1.00 95.06 81 GLY A C 1
ATOM 596 O O . GLY A 1 81 ? -0.702 -2.465 2.155 1.00 95.06 81 GLY A O 1
ATOM 597 N N . GLN A 1 82 ? -0.789 -1.977 4.350 1.00 95.44 82 GLN A N 1
ATOM 598 C CA . GLN A 1 82 ? -1.726 -3.036 4.707 1.00 95.44 82 GLN A CA 1
ATOM 599 C C . GLN A 1 82 ? -2.675 -2.565 5.811 1.00 95.44 82 GLN A C 1
ATOM 601 O O . GLN A 1 82 ? -2.256 -1.904 6.761 1.00 95.44 82 GLN A O 1
ATOM 606 N N . VAL A 1 83 ? -3.957 -2.905 5.681 1.00 95.38 83 VAL A N 1
ATOM 607 C CA . VAL A 1 83 ? -4.975 -2.632 6.702 1.00 95.38 83 VAL A CA 1
ATOM 608 C C . VAL A 1 83 ? -4.748 -3.548 7.903 1.00 95.38 83 VAL A C 1
ATOM 610 O O . VAL A 1 83 ? -4.694 -4.767 7.752 1.00 95.38 83 VAL A O 1
ATOM 613 N N . ALA A 1 84 ? -4.656 -2.965 9.097 1.00 95.31 84 ALA A N 1
ATOM 614 C CA . ALA A 1 84 ? -4.616 -3.711 10.349 1.00 95.31 84 ALA A CA 1
ATOM 615 C C . ALA A 1 84 ? -6.033 -3.929 10.897 1.00 95.31 84 ALA A C 1
ATOM 617 O O . ALA A 1 84 ? -6.881 -3.038 10.828 1.00 95.31 84 ALA A O 1
ATOM 618 N N . LEU A 1 85 ? -6.267 -5.101 11.483 1.00 96.12 85 LEU A N 1
ATOM 619 C CA . LEU A 1 85 ? -7.488 -5.439 12.206 1.00 96.12 85 LEU A CA 1
ATOM 620 C C . LEU A 1 85 ? -7.200 -5.570 13.698 1.00 96.12 85 LEU A C 1
ATOM 622 O O . LEU A 1 85 ? -6.105 -5.962 14.099 1.00 96.12 85 LEU A O 1
ATOM 626 N N . ALA A 1 86 ? -8.203 -5.263 14.516 1.00 95.75 86 ALA A N 1
ATOM 627 C CA . ALA A 1 86 ? -8.142 -5.397 15.963 1.00 95.75 86 ALA A CA 1
ATOM 628 C C . ALA A 1 86 ? -9.241 -6.346 16.447 1.00 95.75 86 ALA A C 1
ATOM 630 O O . ALA A 1 86 ? -10.403 -6.214 16.067 1.00 95.75 86 ALA A O 1
ATOM 631 N N . SER A 1 87 ? -8.877 -7.289 17.313 1.00 95.00 87 SER A N 1
ATOM 632 C CA . SER A 1 87 ? -9.817 -8.149 18.030 1.00 95.00 87 SER A CA 1
ATOM 633 C C . SER A 1 87 ? -9.723 -7.872 19.522 1.00 95.00 87 SER A C 1
ATOM 635 O O . SER A 1 87 ? -8.633 -7.750 20.076 1.00 95.00 87 SER A O 1
ATOM 637 N N . PHE A 1 88 ? -10.866 -7.868 20.197 1.00 96.19 88 PHE A N 1
ATOM 638 C CA . PHE A 1 88 ? -10.949 -7.725 21.648 1.00 96.19 88 PHE A CA 1
ATOM 639 C C . PHE A 1 88 ? -11.406 -9.038 22.271 1.00 96.19 88 PHE A C 1
ATOM 641 O O . PHE A 1 88 ? -12.197 -9.772 21.678 1.00 96.19 88 PHE A O 1
ATOM 648 N N . ARG A 1 89 ? -10.917 -9.348 23.477 1.00 95.44 89 ARG A N 1
ATOM 649 C CA . ARG A 1 89 ? -11.326 -10.568 24.190 1.00 95.44 89 ARG A CA 1
ATOM 650 C C . ARG A 1 89 ? -12.811 -10.532 24.553 1.00 95.44 89 ARG A C 1
ATOM 652 O O . ARG A 1 89 ? -13.452 -11.579 24.565 1.00 95.44 89 ARG A O 1
ATOM 659 N N . ASN A 1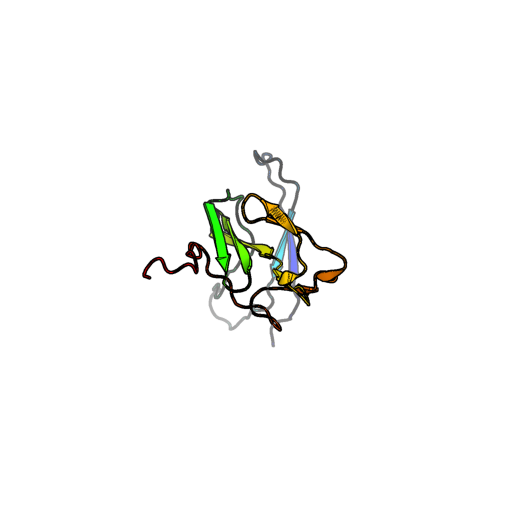 90 ? -13.332 -9.345 24.857 1.00 96.00 90 ASN A N 1
ATOM 660 C CA . ASN A 1 90 ? -14.735 -9.123 25.174 1.00 96.00 90 ASN A CA 1
ATOM 661 C C . ASN A 1 90 ? -15.271 -7.908 24.401 1.00 96.00 90 ASN A C 1
ATOM 663 O O . ASN A 1 90 ? -15.079 -6.766 24.814 1.00 96.00 90 ASN A O 1
ATOM 667 N N . THR A 1 91 ? -15.964 -8.149 23.289 1.00 94.69 91 THR A N 1
ATOM 668 C CA . THR A 1 91 ? -16.539 -7.081 22.451 1.00 94.69 91 THR A CA 1
ATOM 669 C C . THR A 1 91 ? -17.662 -6.315 23.150 1.00 94.69 91 THR A C 1
ATOM 671 O O . THR A 1 91 ? -17.799 -5.118 22.931 1.00 94.69 91 THR A O 1
ATOM 674 N N . GLN A 1 92 ? -18.408 -6.960 24.054 1.00 96.25 92 GLN A N 1
ATOM 675 C CA . GLN A 1 92 ? -19.459 -6.312 24.854 1.00 96.25 92 GLN A CA 1
ATOM 676 C C . GLN A 1 92 ? -18.896 -5.351 25.911 1.00 96.25 92 GLN A C 1
ATOM 678 O O . GLN A 1 92 ? -19.633 -4.553 26.479 1.00 96.25 92 GLN A O 1
ATOM 683 N N . GLY A 1 93 ? -17.593 -5.432 26.195 1.00 96.25 93 GLY A N 1
ATOM 684 C CA . GLY A 1 93 ? -16.908 -4.505 27.091 1.00 96.25 93 GLY A CA 1
ATOM 685 C C . GLY A 1 93 ? -16.463 -3.208 26.414 1.00 96.25 93 GLY A C 1
ATOM 686 O O . GLY A 1 93 ? -15.926 -2.343 27.099 1.00 96.25 93 GLY A O 1
ATOM 687 N N . LEU A 1 94 ? -16.614 -3.064 25.094 1.00 97.06 94 LEU A N 1
ATOM 688 C CA . LEU A 1 94 ? -16.236 -1.838 24.390 1.00 97.06 94 LEU A CA 1
ATOM 689 C C . LEU A 1 94 ? -17.215 -0.704 24.712 1.00 97.06 94 LEU A C 1
ATOM 691 O O . LEU A 1 94 ? -18.419 -0.925 24.836 1.00 97.06 94 LEU A O 1
ATOM 695 N N . ALA A 1 95 ? -16.708 0.524 24.800 1.00 97.62 95 ALA A N 1
ATOM 696 C CA . ALA A 1 95 ? -17.553 1.699 24.971 1.00 97.62 95 ALA A CA 1
ATOM 697 C C . ALA A 1 95 ? -17.896 2.299 23.602 1.00 97.62 95 ALA A C 1
ATOM 699 O O . ALA A 1 95 ? -17.001 2.615 22.818 1.00 97.62 95 ALA A O 1
ATOM 700 N N . SER A 1 96 ? -19.189 2.466 23.317 1.00 96.62 96 SER A N 1
ATOM 701 C CA . SER A 1 96 ? -19.639 3.176 22.117 1.00 96.62 96 SER A CA 1
ATOM 702 C C . SER A 1 96 ? -19.400 4.671 22.283 1.00 96.62 96 SER A C 1
ATOM 704 O O . SER A 1 96 ? -19.785 5.258 23.296 1.00 96.62 96 SER A O 1
ATOM 706 N N . VAL A 1 97 ? -18.789 5.289 21.274 1.00 96.94 97 VAL A N 1
ATOM 707 C CA . VAL A 1 97 ? -18.568 6.744 21.212 1.00 96.94 97 VAL A CA 1
ATOM 708 C C . VAL A 1 97 ? -19.401 7.406 20.106 1.00 96.94 97 VAL A C 1
ATOM 710 O O . VAL A 1 97 ? -19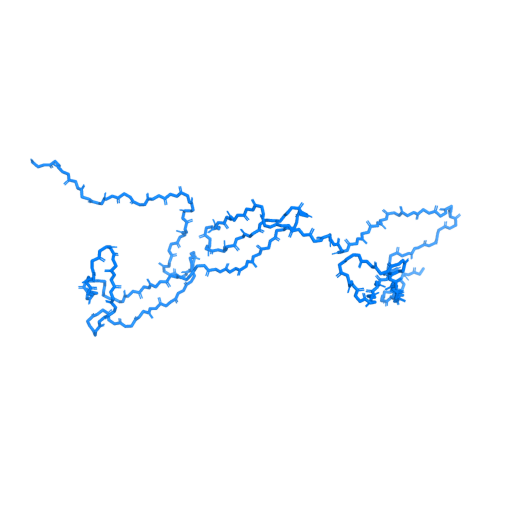.158 8.554 19.740 1.00 96.94 97 VAL A O 1
ATOM 713 N N . GLY A 1 98 ? -20.413 6.694 19.592 1.00 95.62 98 GLY A N 1
ATOM 714 C CA . GLY A 1 98 ? -21.292 7.149 18.509 1.00 95.62 98 GLY A CA 1
ATOM 715 C C . GLY A 1 98 ? -20.701 6.943 17.109 1.00 95.62 98 GLY A C 1
ATOM 716 O O . GLY A 1 98 ? -19.547 6.552 16.959 1.00 95.62 98 GLY A O 1
ATOM 717 N N . ASN A 1 99 ? -21.503 7.184 16.063 1.00 94.00 99 ASN A N 1
ATOM 718 C CA . ASN A 1 99 ? -21.110 7.030 14.648 1.00 94.00 99 ASN A CA 1
ATOM 719 C C . ASN A 1 99 ? -20.506 5.653 14.300 1.00 94.00 99 ASN A C 1
ATOM 721 O O . ASN A 1 99 ? -19.577 5.572 13.504 1.00 94.00 99 ASN A O 1
ATOM 725 N N . ASN A 1 100 ? -21.008 4.578 14.917 1.00 92.75 100 ASN A N 1
ATOM 726 C CA . ASN A 1 100 ? -20.481 3.210 14.795 1.00 92.75 100 ASN A CA 1
ATOM 727 C C . ASN A 1 100 ? -19.027 3.032 15.281 1.00 92.75 100 ASN A C 1
ATOM 729 O O . ASN A 1 100 ? -18.410 2.004 15.007 1.00 92.75 100 ASN A O 1
ATOM 733 N N . ASN A 1 101 ? -18.492 3.993 16.040 1.00 95.62 101 ASN A N 1
ATOM 734 C CA . ASN A 1 101 ? -17.158 3.920 16.619 1.00 95.62 101 ASN A CA 1
ATOM 735 C C . ASN A 1 101 ? -17.200 3.386 18.053 1.00 95.62 101 ASN A C 1
ATOM 737 O O . ASN A 1 101 ? -18.096 3.700 18.844 1.00 95.62 101 ASN A O 1
ATOM 741 N N . TRP A 1 102 ? -16.168 2.620 18.392 1.00 96.94 102 TRP A N 1
ATOM 742 C CA . TRP A 1 102 ? -15.995 1.974 19.686 1.00 96.94 102 TRP A CA 1
ATOM 743 C C . TRP A 1 102 ? -14.577 2.208 20.200 1.00 96.94 102 TRP A C 1
ATOM 745 O O . TRP A 1 102 ? -13.633 2.250 19.411 1.00 96.94 102 TRP A O 1
ATOM 755 N N . VAL A 1 103 ? -14.426 2.345 21.516 1.00 96.94 103 VAL A N 1
ATOM 756 C CA . VAL A 1 103 ? -13.124 2.511 22.177 1.00 96.94 103 VAL A CA 1
ATOM 757 C C . VAL A 1 103 ? -12.881 1.408 23.201 1.00 96.94 103 VAL A C 1
ATOM 759 O O . VAL A 1 103 ? -13.821 0.860 23.788 1.00 96.94 103 VAL A O 1
ATOM 762 N N . GLU A 1 104 ? -11.605 1.079 23.404 1.00 97.12 104 GLU A N 1
ATOM 763 C CA . GLU A 1 104 ? -11.189 0.086 24.389 1.00 97.12 104 GLU A CA 1
ATOM 764 C C . GLU A 1 104 ? -11.531 0.523 25.816 1.00 97.12 104 GLU A C 1
ATOM 766 O O . GLU A 1 104 ? -11.501 1.705 26.163 1.00 97.12 104 GLU A O 1
ATOM 771 N N . THR A 1 105 ? -11.838 -0.453 26.662 1.00 97.25 105 THR A N 1
ATOM 772 C CA . THR A 1 105 ? -12.035 -0.251 28.094 1.00 97.25 105 THR A CA 1
ATOM 773 C C . THR A 1 105 ? -11.285 -1.320 28.881 1.00 97.25 105 THR A C 1
ATOM 775 O O . THR A 1 105 ? -10.825 -2.334 28.348 1.00 97.25 105 THR A O 1
ATOM 778 N N . PHE A 1 106 ? -11.230 -1.150 30.200 1.00 96.50 106 PHE A N 1
ATOM 779 C CA . PHE A 1 106 ? -10.732 -2.203 31.080 1.00 96.50 106 PHE A CA 1
ATOM 780 C C . PHE A 1 106 ? -11.525 -3.520 30.935 1.00 96.50 106 PHE A C 1
ATOM 782 O O . PHE A 1 106 ? -10.947 -4.601 31.030 1.00 96.50 106 PHE A O 1
ATOM 789 N N . GLN A 1 107 ? -12.834 -3.449 30.660 1.00 96.81 107 GLN A N 1
ATOM 790 C CA . GLN A 1 107 ? -13.702 -4.624 30.527 1.00 96.81 107 GLN A CA 1
ATOM 791 C C . GLN A 1 107 ? -13.583 -5.324 29.165 1.00 96.81 107 GLN A C 1
ATOM 793 O O . GLN A 1 107 ? -13.848 -6.528 29.089 1.00 96.81 107 GLN A O 1
ATOM 798 N N . SER A 1 108 ? -13.194 -4.614 28.097 1.00 96.81 108 SER A N 1
ATOM 799 C CA . SER A 1 108 ? -12.936 -5.231 26.784 1.00 96.81 108 SER A CA 1
ATOM 800 C C .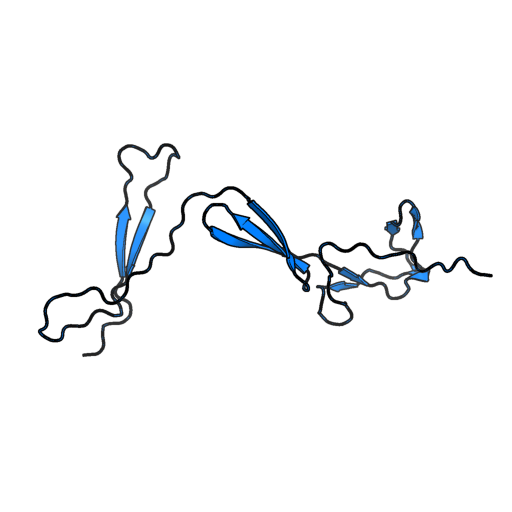 SER A 1 108 ? -11.599 -5.972 26.731 1.00 96.81 108 SER A C 1
ATOM 802 O O . SER A 1 108 ? -11.436 -6.924 25.958 1.00 96.81 108 SER A O 1
ATOM 804 N N . GLY A 1 109 ? -10.650 -5.527 27.562 1.00 96.88 109 GLY A N 1
ATOM 805 C CA . GLY A 1 109 ? -9.236 -5.855 27.441 1.00 96.88 109 GLY A CA 1
ATOM 806 C C . GLY A 1 109 ? -8.556 -5.048 26.333 1.00 96.88 109 GLY A C 1
ATOM 807 O O . GLY A 1 109 ? -9.200 -4.277 25.620 1.00 96.88 109 GLY A O 1
ATOM 808 N N . GLN A 1 110 ? -7.244 -5.243 26.208 1.00 96.75 110 GLN A N 1
ATOM 809 C CA . GLN A 1 110 ? -6.417 -4.608 25.182 1.00 96.75 110 GLN A CA 1
ATOM 810 C C . GLN A 1 110 ? -6.675 -5.216 23.789 1.00 96.75 110 GLN A C 1
ATOM 812 O O . GLN A 1 110 ? -6.994 -6.410 23.697 1.00 96.75 110 GLN A O 1
ATOM 817 N N . PRO A 1 111 ? -6.520 -4.431 22.710 1.00 96.00 111 PRO A N 1
ATOM 818 C CA . PRO A 1 111 ? -6.667 -4.902 21.344 1.00 96.00 111 PRO A CA 1
ATOM 819 C C . PRO A 1 111 ? -5.544 -5.873 20.994 1.00 96.00 111 PRO A C 1
ATOM 821 O O . PRO A 1 111 ? -4.364 -5.619 21.231 1.00 96.00 111 PRO A O 1
ATOM 824 N N . VAL A 1 112 ? -5.916 -6.981 20.366 1.00 95.25 112 VAL A N 1
ATOM 825 C CA . VAL A 1 112 ? -4.981 -7.866 19.677 1.00 95.25 112 VAL A CA 1
ATOM 826 C C . VAL A 1 112 ? -5.000 -7.473 18.210 1.00 95.25 112 VAL A C 1
ATOM 828 O O . VAL A 1 112 ? -6.029 -7.626 17.553 1.00 95.25 112 VAL A O 1
ATOM 831 N N . LEU A 1 113 ? -3.884 -6.944 17.716 1.00 95.38 113 LEU A N 1
ATOM 832 C CA . LEU A 1 113 ? -3.740 -6.542 16.321 1.00 95.38 113 LEU A CA 1
ATOM 833 C C . LEU A 1 113 ? -3.333 -7.727 15.443 1.00 95.38 113 LEU A C 1
ATOM 835 O O . LEU A 1 113 ? -2.615 -8.624 15.887 1.00 95.38 113 LEU A O 1
ATOM 839 N N . GLY A 1 114 ? -3.752 -7.699 14.184 1.00 94.56 114 GLY A N 1
ATOM 840 C CA . GLY A 1 114 ? -3.272 -8.617 13.159 1.00 94.56 114 GLY A CA 1
ATOM 841 C C . GLY A 1 114 ? -3.674 -8.182 11.759 1.00 94.56 114 GLY A C 1
ATOM 842 O O . GLY A 1 114 ? -4.259 -7.116 11.555 1.00 94.56 114 GLY A O 1
ATOM 843 N N . THR A 1 115 ? -3.326 -9.012 10.788 1.00 95.62 115 THR A N 1
ATOM 844 C CA . THR A 1 115 ? -3.632 -8.806 9.375 1.00 95.62 115 THR A CA 1
ATOM 845 C C . THR A 1 115 ? -4.876 -9.609 8.981 1.00 95.62 115 THR A C 1
ATOM 847 O O . THR A 1 115 ? -5.154 -10.664 9.563 1.00 95.62 115 THR A O 1
ATOM 850 N N . PRO A 1 116 ? -5.665 -9.133 8.003 1.00 96.25 116 PRO A N 1
ATOM 851 C CA . PRO A 1 116 ? -6.736 -9.933 7.424 1.00 96.25 116 PRO A CA 1
ATOM 852 C C . PRO A 1 116 ? -6.217 -11.273 6.897 1.00 96.25 116 PRO A C 1
ATOM 854 O O . PRO A 1 116 ? -5.079 -11.372 6.446 1.00 96.25 116 PRO A O 1
ATOM 857 N N . THR A 1 117 ? -7.074 -12.295 6.901 1.00 93.75 117 THR A N 1
ATOM 858 C CA . THR A 1 117 ? -6.785 -13.690 6.501 1.00 93.75 117 THR A CA 1
ATOM 859 C C . THR A 1 117 ? -5.814 -14.475 7.395 1.00 93.75 117 THR A C 1
ATOM 861 O O . THR A 1 117 ? -5.622 -15.668 7.159 1.00 93.75 117 THR A O 1
ATOM 864 N N . GLU A 1 118 ? -5.254 -13.868 8.446 1.00 92.25 118 GLU A N 1
ATOM 865 C CA . GLU A 1 118 ? -4.360 -14.543 9.392 1.00 92.25 118 GLU A CA 1
ATOM 866 C C . GLU A 1 118 ? -5.012 -14.811 10.758 1.00 92.25 118 GLU A C 1
ATOM 868 O O . GLU A 1 118 ? -5.779 -14.014 11.305 1.00 92.25 118 GLU A O 1
ATOM 873 N N . GLY A 1 119 ? -4.663 -15.950 11.363 1.00 88.69 119 GLY A N 1
ATOM 874 C CA . GLY A 1 119 ? -5.088 -16.307 12.716 1.00 88.69 119 GLY A CA 1
ATOM 875 C C . GLY A 1 119 ? -6.611 -16.388 12.868 1.00 88.69 119 GLY A C 1
ATOM 876 O O . GLY A 1 119 ? -7.245 -17.297 12.341 1.00 88.69 119 GLY A O 1
ATOM 877 N N . LYS A 1 120 ? -7.186 -15.468 13.654 1.00 87.50 120 LYS A N 1
ATOM 878 C CA . LYS A 1 120 ? -8.637 -15.385 13.915 1.00 87.50 120 LYS A CA 1
ATOM 879 C C . LYS A 1 120 ? -9.354 -14.365 13.025 1.00 87.50 120 LYS A C 1
ATOM 881 O O . LYS A 1 120 ? -10.565 -14.205 13.160 1.00 87.50 120 LYS A O 1
ATOM 886 N N . PHE A 1 121 ? -8.625 -13.654 12.168 1.00 95.00 121 PHE A N 1
ATOM 887 C CA . PHE A 1 121 ? -9.188 -12.611 11.326 1.00 95.00 121 PHE A CA 1
ATOM 888 C C . PHE A 1 121 ? -9.730 -13.184 10.016 1.00 95.00 121 PHE A C 1
ATOM 890 O O . PHE A 1 121 ? -9.112 -14.037 9.380 1.00 95.00 121 PHE A O 1
ATOM 897 N N . GLY A 1 122 ? -10.899 -12.689 9.605 1.00 93.94 122 GLY A N 1
ATOM 898 C CA . GLY A 1 122 ? -11.459 -12.962 8.284 1.00 93.94 122 GLY A CA 1
ATOM 899 C C . GLY A 1 122 ? -10.715 -12.222 7.170 1.00 93.94 122 GLY A C 1
ATOM 900 O O . GLY A 1 122 ? -9.801 -11.434 7.418 1.00 93.94 122 GLY A O 1
ATOM 901 N N . GLY A 1 123 ? -11.113 -12.484 5.928 1.00 94.38 123 GLY A N 1
ATOM 902 C CA . GLY A 1 123 ? -10.671 -11.709 4.770 1.00 94.38 123 GLY A CA 1
ATOM 903 C C . GLY A 1 123 ? -11.458 -10.409 4.603 1.00 94.38 123 GLY A C 1
ATOM 904 O O . GLY A 1 123 ? -12.569 -10.278 5.118 1.00 94.38 123 GLY A O 1
ATOM 905 N N . LEU A 1 124 ? -10.889 -9.452 3.871 1.00 94.44 124 LEU A N 1
ATOM 906 C CA . LEU A 1 124 ? -11.570 -8.214 3.499 1.00 94.44 124 LEU A CA 1
ATOM 907 C C . LEU A 1 124 ? -12.276 -8.346 2.153 1.00 94.44 124 LEU A C 1
ATOM 909 O O . LEU A 1 124 ? -11.736 -8.867 1.178 1.00 94.44 124 LEU A O 1
ATOM 913 N N . ARG A 1 125 ? -13.465 -7.751 2.061 1.00 93.44 125 ARG A N 1
ATOM 914 C CA . ARG A 1 125 ? -14.175 -7.575 0.795 1.00 93.44 125 ARG A CA 1
ATOM 915 C C . ARG A 1 125 ? -14.164 -6.104 0.391 1.00 93.44 125 ARG A C 1
ATOM 917 O O . ARG A 1 125 ? -14.998 -5.323 0.835 1.00 93.44 125 ARG A O 1
ATOM 924 N N . SER A 1 126 ? -13.212 -5.728 -0.460 1.00 89.31 126 SER A N 1
ATOM 925 C CA . SER A 1 126 ? -13.130 -4.360 -0.983 1.00 89.31 126 SER A CA 1
ATOM 926 C C . SER A 1 126 ? -14.341 -4.016 -1.861 1.00 89.31 126 SER A C 1
ATOM 928 O O . SER A 1 126 ? -14.863 -4.872 -2.576 1.00 89.31 126 SER A O 1
ATOM 930 N N . GLY A 1 127 ? -14.791 -2.759 -1.800 1.00 88.38 127 GLY A N 1
ATOM 931 C CA . GLY A 1 127 ? -15.923 -2.257 -2.587 1.00 88.38 127 GLY A CA 1
ATOM 932 C C . GLY A 1 127 ? -17.304 -2.729 -2.117 1.00 88.38 127 GLY A C 1
ATOM 933 O O . GLY A 1 127 ? -18.278 -2.531 -2.837 1.00 88.38 127 GLY A O 1
ATOM 934 N N . ALA A 1 128 ? -17.402 -3.346 -0.937 1.00 88.44 128 ALA A N 1
ATOM 935 C CA . ALA A 1 128 ? -18.661 -3.754 -0.319 1.00 88.44 128 ALA A CA 1
ATOM 936 C C . ALA A 1 128 ? -18.898 -3.001 1.001 1.00 88.44 128 ALA A C 1
ATOM 938 O O . ALA A 1 128 ? -17.945 -2.622 1.680 1.00 88.44 128 ALA A O 1
ATOM 939 N N . LEU A 1 129 ? -20.171 -2.810 1.354 1.00 89.44 129 LEU A N 1
ATOM 940 C CA . LEU A 1 129 ? -20.615 -2.284 2.646 1.00 89.44 129 LEU A CA 1
ATOM 941 C C . LEU A 1 129 ? -21.351 -3.401 3.396 1.00 89.44 129 LEU A C 1
ATOM 943 O O . LEU A 1 129 ? -22.155 -4.110 2.790 1.00 89.44 129 LEU A O 1
ATOM 947 N N . GLU A 1 130 ? -21.057 -3.575 4.684 1.00 90.38 130 GLU A N 1
ATOM 948 C CA . GLU A 1 130 ? -21.787 -4.516 5.539 1.00 90.38 130 GLU A CA 1
ATOM 949 C C . GLU A 1 130 ? -23.172 -3.957 5.878 1.00 90.38 130 GLU A C 1
ATOM 951 O O . GLU A 1 130 ? -23.303 -2.792 6.258 1.00 90.38 130 GLU A O 1
ATOM 956 N N . ASP A 1 131 ? -24.201 -4.787 5.704 1.00 90.19 131 ASP A N 1
ATOM 957 C CA . ASP A 1 131 ? -25.589 -4.413 5.973 1.00 90.19 131 ASP A CA 1
ATOM 958 C C . ASP A 1 131 ? -25.926 -4.537 7.467 1.00 90.19 131 ASP A C 1
ATOM 960 O O . ASP A 1 131 ? -25.213 -5.184 8.241 1.00 90.19 131 ASP A O 1
ATOM 964 N N . SER A 1 132 ? -27.029 -3.913 7.880 1.00 88.19 132 SER A N 1
ATOM 965 C CA . SER A 1 132 ? -27.527 -4.048 9.244 1.00 88.19 132 SER A CA 1
ATOM 966 C C . SER A 1 132 ? -27.907 -5.498 9.539 1.00 88.19 132 SER A C 1
ATOM 968 O O . SER A 1 132 ? -28.505 -6.190 8.720 1.00 88.19 132 SER A O 1
ATOM 970 N N . ASN A 1 133 ? -27.604 -5.953 10.750 1.00 85.56 133 ASN A N 1
ATOM 971 C CA . ASN A 1 133 ? -28.029 -7.259 11.244 1.00 85.56 133 ASN A CA 1
ATOM 972 C C . ASN A 1 133 ? -29.406 -7.224 11.938 1.00 85.56 133 ASN A C 1
ATOM 974 O O . ASN A 1 133 ? -29.771 -8.195 12.599 1.00 85.56 133 ASN A O 1
ATOM 978 N N . VAL A 1 134 ? -30.149 -6.115 11.836 1.00 84.56 134 VAL A N 1
ATOM 979 C CA . VAL A 1 134 ? -31.474 -5.957 12.449 1.00 84.56 134 VAL A CA 1
ATOM 980 C C . VAL A 1 134 ? -32.558 -6.435 11.484 1.00 84.56 134 VAL A C 1
ATOM 982 O O . VAL A 1 134 ? -32.715 -5.877 10.402 1.00 84.56 134 VAL A O 1
ATOM 985 N N . ASP A 1 135 ? -33.342 -7.429 11.904 1.00 80.50 135 ASP A N 1
ATOM 986 C CA . ASP A 1 135 ? -34.597 -7.801 11.241 1.00 80.50 135 ASP A CA 1
ATOM 987 C C . ASP A 1 135 ? -35.752 -6.958 11.807 1.00 80.50 135 ASP A C 1
ATOM 989 O O . ASP A 1 135 ? -35.846 -6.740 13.016 1.00 80.50 135 ASP A O 1
ATOM 993 N N . LEU A 1 136 ? -36.616 -6.462 10.920 1.00 71.38 136 LEU A N 1
ATOM 994 C CA . LEU A 1 136 ? -37.740 -5.575 11.230 1.00 71.38 136 LEU A CA 1
ATOM 995 C C . LEU A 1 136 ? -39.106 -6.284 11.218 1.00 71.38 136 LEU A C 1
ATOM 997 O O . LEU A 1 136 ? -40.127 -5.611 11.352 1.00 71.38 136 LEU A O 1
ATOM 1001 N N . THR A 1 137 ? -39.164 -7.609 11.061 1.00 66.00 137 THR A N 1
ATOM 1002 C CA . THR A 1 137 ? -40.438 -8.349 11.048 1.00 66.00 137 THR A CA 1
ATOM 1003 C C . THR A 1 137 ? -40.738 -9.028 12.393 1.00 66.00 137 THR A C 1
ATOM 1005 O O . THR A 1 137 ? -40.187 -10.076 12.722 1.00 66.00 137 THR A O 1
ATOM 1008 N N . ALA A 1 138 ? -41.644 -8.420 13.170 1.00 54.78 138 ALA A N 1
ATOM 1009 C CA . ALA A 1 138 ? -42.297 -8.989 14.354 1.00 54.78 138 ALA A CA 1
ATOM 1010 C C . ALA A 1 138 ? -43.794 -8.650 14.348 1.00 54.78 138 ALA A C 1
ATOM 1012 O O . ALA A 1 138 ? -44.137 -7.535 13.889 1.00 54.78 138 ALA A O 1
#

Foldseek 3Di:
DQQDAPDWDWDWDDDPPQDPVRDDTDIDIDGPNHDDDDPDPDDDPDDDDDDWDDWDFDDWDAFQQQFIWTATPRRDIDGPDGDKDWDWPAPVQWDDPDPPDTDDDPRRDDTDIDTDPDDPHHTDDPPDDDDDPDDPDD